Protein AF-A0AA35TSD0-F1 (afdb_monomer_lite)

Secondary structure (DSSP, 8-state):
-HHHHHHHHHHHT--S-S--TT-PPPPSSPPPTT---SPPPPP-------PPPPPP--SSPPPPTTSSTTT-SPPPP-GGG-TT-----PBPTTSSBSS-S----SSPPSS----HHHHHHHHH--TTTTTT----

Structure (mmCIF, N/CA/C/O backbone):
data_AF-A0AA35TSD0-F1
#
_entry.id   AF-A0AA35TSD0-F1
#
loop_
_atom_site.group_PDB
_atom_site.id
_atom_site.type_symbol
_atom_site.label_atom_id
_atom_site.label_alt_id
_atom_site.label_comp_id
_atom_site.label_asym_id
_atom_site.label_entity_id
_atom_site.label_seq_id
_atom_site.pdbx_PDB_ins_code
_atom_site.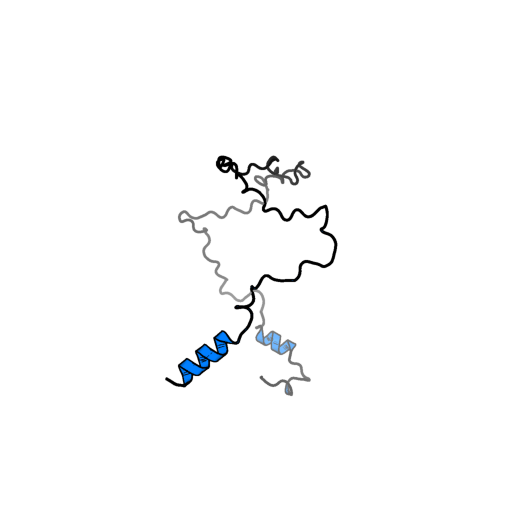Cartn_x
_atom_site.Cartn_y
_atom_site.Cartn_z
_atom_site.occupancy
_atom_site.B_iso_or_equiv
_atom_site.auth_seq_id
_atom_site.auth_comp_id
_atom_site.auth_asym_id
_atom_site.auth_atom_id
_atom_site.pdbx_PDB_model_num
ATOM 1 N N . MET A 1 1 ? -4.432 35.760 76.184 1.00 61.88 1 MET A N 1
ATOM 2 C CA . MET A 1 1 ? -4.001 34.738 77.168 1.00 61.88 1 MET A CA 1
ATOM 3 C C . MET A 1 1 ? -5.094 33.717 77.494 1.00 61.88 1 MET A C 1
ATOM 5 O O . MET A 1 1 ? -4.778 32.537 77.506 1.00 61.88 1 MET A O 1
ATOM 9 N N . LEU A 1 2 ? -6.364 34.114 77.671 1.00 69.00 2 LEU A N 1
ATOM 10 C CA . LEU A 1 2 ? -7.489 33.191 77.941 1.00 69.00 2 LEU A CA 1
ATOM 11 C C . LEU A 1 2 ? -7.653 32.064 76.902 1.00 69.00 2 LEU A C 1
ATOM 13 O O . LEU A 1 2 ? -7.688 30.895 77.265 1.00 69.00 2 LEU A O 1
ATOM 17 N N . PHE A 1 3 ? -7.626 32.404 75.611 1.00 77.19 3 PHE A N 1
ATOM 18 C CA . PHE A 1 3 ? -7.800 31.431 74.527 1.00 77.19 3 PHE A CA 1
ATOM 19 C C . PHE A 1 3 ? -6.753 30.303 74.533 1.00 77.19 3 PHE A C 1
ATOM 21 O O . PHE A 1 3 ? -7.075 29.144 74.302 1.00 77.19 3 PHE A O 1
ATOM 28 N N . GLN A 1 4 ? -5.491 30.618 74.846 1.00 78.12 4 GLN A N 1
ATOM 29 C CA . GLN A 1 4 ? -4.431 29.608 74.926 1.00 78.12 4 GLN A CA 1
ATOM 30 C C . GLN A 1 4 ? -4.649 28.665 76.116 1.00 78.12 4 GLN A C 1
ATOM 32 O O . GLN A 1 4 ? -4.504 27.453 75.964 1.00 78.12 4 GLN A O 1
ATOM 37 N N . MET A 1 5 ? -5.056 29.192 77.275 1.00 81.38 5 MET A N 1
ATOM 38 C CA . MET A 1 5 ? -5.377 28.374 78.450 1.00 81.38 5 MET A CA 1
ATOM 39 C C . MET A 1 5 ? -6.541 27.411 78.191 1.00 81.38 5 MET A C 1
ATOM 41 O O . MET A 1 5 ? -6.458 26.234 78.554 1.00 81.38 5 MET A O 1
ATOM 45 N N . GLU A 1 6 ? -7.597 27.883 77.531 1.00 79.12 6 GLU A N 1
ATOM 46 C CA . GLU A 1 6 ? -8.750 27.058 77.149 1.00 79.12 6 GLU A CA 1
ATOM 47 C C . GLU A 1 6 ? -8.349 25.951 76.168 1.00 79.12 6 GLU A C 1
ATOM 49 O O . GLU A 1 6 ? -8.727 24.790 76.326 1.00 79.12 6 GLU A O 1
ATOM 54 N N . HIS A 1 7 ? -7.492 26.271 75.199 1.00 80.56 7 HIS A N 1
ATOM 55 C CA . HIS A 1 7 ? -7.033 25.298 74.212 1.00 80.56 7 HIS A CA 1
ATOM 56 C C . HIS A 1 7 ? -6.154 24.194 74.823 1.00 80.56 7 HIS A C 1
ATOM 58 O O . HIS A 1 7 ? -6.225 23.033 74.407 1.00 80.56 7 HIS A O 1
ATOM 64 N N . HIS A 1 8 ? -5.326 24.530 75.816 1.00 78.94 8 HIS A N 1
ATOM 65 C CA . HIS A 1 8 ? -4.507 23.554 76.539 1.00 78.94 8 HIS A CA 1
ATOM 66 C C . HIS A 1 8 ? -5.342 22.669 77.472 1.00 78.94 8 HIS A C 1
ATOM 68 O O . HIS A 1 8 ? -5.121 21.458 77.524 1.00 78.94 8 HIS A O 1
ATOM 74 N N . THR A 1 9 ? -6.332 23.245 78.159 1.00 81.69 9 THR A N 1
ATOM 75 C CA . THR A 1 9 ? -7.248 22.490 79.031 1.00 81.69 9 THR A CA 1
ATOM 76 C C . THR A 1 9 ? -8.207 21.595 78.249 1.00 81.69 9 THR A C 1
ATOM 78 O O . THR A 1 9 ? -8.547 20.514 78.725 1.00 81.69 9 THR A O 1
ATOM 81 N N . ALA A 1 10 ? -8.612 21.984 77.039 1.00 76.56 10 ALA A N 1
ATOM 82 C CA . ALA A 1 10 ? -9.386 21.119 76.152 1.00 76.56 10 ALA A CA 1
ATOM 83 C C . ALA A 1 10 ? -8.564 19.906 75.681 1.00 76.56 10 ALA A C 1
ATOM 85 O O . ALA A 1 10 ? -9.049 18.777 75.738 1.00 76.56 10 ALA A O 1
ATOM 86 N N . LYS A 1 11 ? -7.299 20.114 75.288 1.00 71.88 11 LYS A N 1
ATOM 87 C CA . LYS A 1 11 ? -6.404 19.031 74.843 1.00 71.88 11 LYS A CA 1
ATOM 88 C C . LYS A 1 11 ? -6.048 18.045 75.957 1.00 71.88 11 LYS A C 1
ATOM 90 O O . LYS A 1 11 ? -5.981 16.850 75.694 1.00 71.88 11 LYS A O 1
ATOM 95 N N . SER A 1 12 ? -5.853 18.504 77.196 1.00 73.12 12 SER A N 1
ATOM 96 C CA . SER A 1 12 ? -5.535 17.604 78.320 1.00 73.12 12 SER A CA 1
ATOM 97 C C . SER A 1 12 ? -6.710 16.715 78.745 1.00 73.12 12 SER A C 1
ATOM 99 O O . SER A 1 12 ? -6.495 15.667 79.352 1.00 73.12 12 SER A O 1
ATOM 101 N N . LYS A 1 13 ? -7.946 17.104 78.404 1.00 74.69 13 LYS A N 1
ATOM 102 C CA . LYS A 1 13 ? -9.170 16.326 78.657 1.00 74.69 13 LYS A CA 1
ATOM 103 C C . LYS A 1 13 ? -9.477 15.293 77.564 1.00 74.69 13 LYS A C 1
ATOM 105 O O . LYS A 1 13 ? -10.382 14.482 77.748 1.00 74.69 13 LYS A O 1
ATOM 110 N N . GLN A 1 14 ? -8.745 15.287 76.446 1.00 70.94 14 GLN A N 1
ATOM 111 C CA . GLN A 1 14 ? -8.886 14.259 75.414 1.00 70.94 14 GLN A CA 1
ATOM 112 C C . GLN A 1 14 ? -8.134 12.995 75.848 1.00 70.94 14 GLN A C 1
ATOM 114 O O . GLN A 1 14 ? -6.912 12.992 75.989 1.00 70.94 14 GLN A O 1
ATOM 119 N N . LYS A 1 15 ? -8.872 11.910 76.101 1.00 64.62 15 LYS A N 1
ATOM 120 C CA . LYS A 1 15 ? -8.298 10.622 76.505 1.00 64.62 15 LYS A CA 1
ATOM 121 C C . LYS A 1 15 ? -8.023 9.779 75.257 1.00 64.62 15 LYS A C 1
ATOM 123 O O . LYS A 1 15 ? -8.947 9.458 74.519 1.00 64.62 15 LYS A O 1
ATOM 128 N N . GLY A 1 16 ? -6.755 9.418 75.058 1.00 66.25 16 GLY A N 1
ATOM 129 C CA . GLY A 1 16 ? -6.256 8.780 73.837 1.00 66.25 16 GLY A CA 1
ATOM 130 C C . GLY A 1 16 ? -5.636 9.821 72.905 1.00 66.25 16 GLY A C 1
ATOM 131 O O . GLY A 1 16 ? -6.281 10.802 72.554 1.00 66.25 16 GLY A O 1
ATOM 132 N N . GLY A 1 17 ? -4.356 9.643 72.562 1.00 69.50 17 GLY A N 1
ATOM 133 C CA . GLY A 1 17 ? -3.655 10.519 71.617 1.00 69.50 17 GLY A CA 1
ATOM 134 C C . GLY A 1 17 ? -4.266 10.467 70.212 1.00 69.50 17 GLY A C 1
ATOM 135 O O . GLY A 1 17 ? -5.256 9.776 69.981 1.00 69.50 17 GLY A O 1
ATOM 136 N N . ALA A 1 18 ? -3.662 11.177 69.253 1.00 70.94 18 ALA A N 1
ATOM 137 C CA . ALA A 1 18 ? -4.094 11.118 67.857 1.00 70.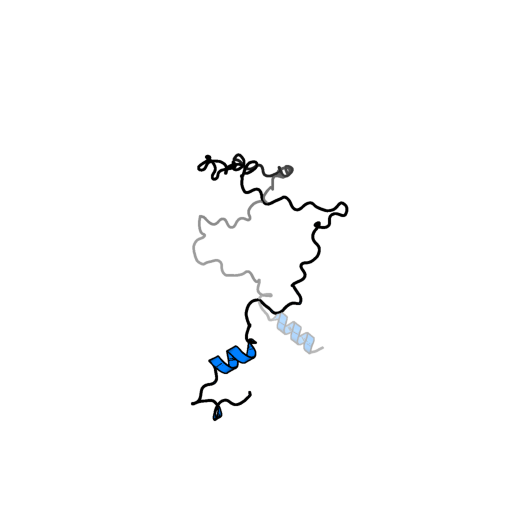94 18 ALA A CA 1
ATOM 138 C C . ALA A 1 18 ? -4.219 9.653 67.398 1.00 70.94 18 ALA A C 1
ATOM 140 O O . ALA A 1 18 ? -3.296 8.861 67.598 1.00 70.94 18 ALA A O 1
ATOM 141 N N . PHE A 1 19 ? -5.378 9.298 66.838 1.00 61.50 19 PHE A N 1
ATOM 142 C CA . PHE A 1 19 ? -5.694 7.941 66.400 1.00 61.50 19 PHE A CA 1
ATOM 143 C C . PHE A 1 19 ? -4.548 7.384 65.547 1.00 61.50 19 PHE A C 1
ATOM 145 O O . PHE A 1 19 ? -4.169 7.972 64.532 1.00 61.50 19 PHE A O 1
ATOM 152 N N . LYS A 1 20 ? -3.961 6.261 65.973 1.00 60.50 20 LYS A N 1
ATOM 153 C CA . LYS A 1 20 ? -2.906 5.593 65.212 1.00 60.50 20 LYS A CA 1
ATOM 154 C C . LYS A 1 20 ? -3.568 4.980 63.981 1.00 60.50 20 LYS A C 1
ATOM 156 O O . LYS A 1 20 ? -4.379 4.074 64.121 1.00 60.50 20 LYS A O 1
ATOM 161 N N . LEU A 1 21 ? -3.227 5.474 62.790 1.00 60.19 21 LEU A N 1
ATOM 162 C CA . LEU A 1 21 ? -3.911 5.214 61.507 1.00 60.19 21 LEU A CA 1
ATOM 163 C C . LEU A 1 21 ? -3.911 3.733 61.056 1.00 60.19 21 LEU A C 1
ATOM 165 O O . LEU A 1 21 ? -4.357 3.408 59.970 1.00 60.19 21 LEU A O 1
ATOM 169 N N . HIS A 1 22 ? -3.410 2.822 61.886 1.00 58.56 22 HIS A N 1
ATOM 170 C CA . HIS A 1 22 ? -3.251 1.397 61.609 1.00 58.56 22 HIS A CA 1
ATOM 171 C C . HIS A 1 22 ? -3.730 0.507 62.769 1.00 58.56 22 HIS A C 1
ATOM 173 O O . HIS A 1 22 ? -3.429 -0.682 62.797 1.00 58.56 22 HIS A O 1
ATOM 179 N N . SER A 1 23 ? -4.500 1.040 63.725 1.00 59.44 23 SER A N 1
ATOM 180 C CA . SER A 1 23 ? -5.217 0.220 64.711 1.00 59.44 23 SER A CA 1
ATOM 181 C C . SER A 1 23 ? -6.582 -0.224 64.175 1.00 59.44 23 SER A C 1
ATOM 183 O O . SER A 1 23 ? -7.614 0.062 64.782 1.00 59.44 23 SER A O 1
ATOM 185 N N . HIS A 1 24 ? -6.605 -0.885 63.017 1.00 58.50 24 HIS A N 1
ATOM 186 C CA . HIS A 1 24 ? -7.771 -1.695 62.675 1.00 58.50 24 HIS A CA 1
ATOM 187 C C . HIS A 1 24 ? -7.818 -2.870 63.662 1.00 58.50 24 HIS A C 1
ATOM 189 O O . HIS A 1 24 ? -6.758 -3.429 63.963 1.00 58.50 24 HIS A O 1
ATOM 195 N N . PRO A 1 25 ? -8.990 -3.218 64.223 1.00 67.31 25 PRO A N 1
ATOM 196 C CA . PRO A 1 25 ? -9.102 -4.431 65.016 1.00 67.31 25 PRO A CA 1
ATOM 197 C C . PRO A 1 25 ? -8.637 -5.598 64.143 1.00 67.31 25 PRO A C 1
ATOM 199 O O . PRO A 1 25 ? -9.073 -5.724 63.001 1.00 67.31 25 PRO A O 1
ATOM 202 N N . THR A 1 26 ? -7.693 -6.387 64.653 1.00 65.69 26 THR A N 1
ATOM 203 C CA . THR A 1 26 ? -7.280 -7.640 64.017 1.00 65.69 26 THR A CA 1
ATOM 204 C C . THR A 1 26 ? -8.522 -8.467 63.723 1.00 65.69 26 THR A C 1
ATOM 206 O O . THR A 1 26 ? -9.407 -8.532 64.580 1.00 65.69 26 THR A O 1
ATOM 209 N N . ASP A 1 27 ? -8.594 -9.045 62.521 1.00 63.62 27 ASP A N 1
ATOM 210 C CA . ASP A 1 27 ? -9.733 -9.855 62.097 1.00 63.62 27 ASP A CA 1
ATOM 211 C C . ASP A 1 27 ? -10.110 -10.846 63.204 1.00 63.62 27 ASP A C 1
ATOM 213 O O . ASP A 1 27 ? -9.251 -11.485 63.804 1.00 63.62 27 ASP A O 1
ATOM 217 N N . PHE A 1 28 ? -11.404 -10.940 63.505 1.00 63.66 28 PHE A N 1
ATOM 218 C CA . PHE A 1 28 ? -11.935 -11.773 64.591 1.00 63.66 28 PHE A CA 1
ATOM 219 C C . PHE A 1 28 ? -11.811 -13.285 64.305 1.00 63.66 28 PHE A C 1
ATOM 221 O O . PHE A 1 28 ? -12.223 -14.111 65.113 1.00 63.66 28 PHE A O 1
ATOM 228 N N . PHE A 1 29 ? -11.290 -13.648 63.134 1.00 71.00 29 PHE A N 1
ATOM 229 C CA . PHE A 1 29 ? -11.136 -15.020 62.669 1.00 71.00 29 PHE A CA 1
ATOM 230 C C . PHE A 1 29 ? -9.735 -15.554 62.980 1.00 71.00 29 PHE A C 1
ATOM 232 O O . PHE A 1 29 ? -8.783 -14.784 63.098 1.00 71.00 29 PHE A O 1
ATOM 239 N N . ASP A 1 30 ? -9.621 -16.880 63.079 1.00 65.62 30 ASP A N 1
ATOM 240 C CA . ASP A 1 30 ? -8.349 -17.564 63.311 1.00 65.62 30 ASP A CA 1
ATOM 241 C C . ASP A 1 30 ? -7.293 -17.160 62.270 1.00 65.62 30 ASP A C 1
ATOM 243 O O . ASP A 1 30 ? -7.587 -16.987 61.082 1.00 65.62 30 ASP A O 1
ATOM 247 N N . ASP A 1 31 ? -6.043 -17.019 62.722 1.00 72.88 31 ASP A N 1
ATOM 248 C CA . ASP A 1 31 ? -4.921 -16.693 61.847 1.00 72.88 31 ASP A CA 1
ATOM 249 C C . ASP A 1 31 ? -4.801 -17.747 60.735 1.00 72.88 31 ASP A C 1
ATOM 251 O O . ASP A 1 31 ? -4.683 -18.948 60.983 1.00 72.88 31 ASP A O 1
ATOM 255 N N . ASN A 1 32 ? -4.817 -17.285 59.483 1.00 75.88 32 ASN A N 1
ATOM 256 C CA . ASN A 1 32 ? -4.683 -18.154 58.322 1.00 75.88 32 ASN A CA 1
ATOM 257 C C . ASN A 1 32 ? -3.342 -18.922 58.388 1.00 75.88 32 ASN A C 1
ATOM 259 O O . ASN A 1 32 ? -2.288 -18.282 58.325 1.00 75.88 32 ASN A O 1
ATOM 263 N N . PRO A 1 33 ? -3.344 -20.272 58.424 1.00 79.81 33 PRO A N 1
ATOM 264 C CA . PRO A 1 33 ? -2.125 -21.076 58.558 1.00 79.81 33 PRO A CA 1
ATOM 265 C C . PRO A 1 33 ? -1.175 -20.971 57.355 1.00 79.81 33 PRO A C 1
ATOM 267 O O . PRO A 1 33 ? -0.026 -21.402 57.437 1.00 79.81 33 PRO A O 1
ATOM 270 N N . TYR A 1 34 ? -1.630 -20.390 56.243 1.00 77.50 34 TYR A N 1
ATOM 271 C CA . TYR A 1 34 ? -0.827 -20.138 55.046 1.00 77.50 34 TYR A CA 1
ATOM 272 C C . TYR A 1 34 ? -0.345 -18.686 54.929 1.00 77.50 34 TYR A C 1
ATOM 274 O O . TYR A 1 34 ? 0.353 -18.350 53.971 1.00 77.50 34 TYR A O 1
ATOM 282 N N . TYR A 1 35 ? -0.711 -17.809 55.868 1.00 74.25 35 TYR A N 1
ATOM 283 C CA . TYR A 1 35 ? -0.329 -16.401 55.841 1.00 74.25 35 TYR A CA 1
ATOM 284 C C . TYR A 1 35 ? 0.763 -16.106 56.871 1.00 74.25 35 TYR A C 1
ATOM 286 O O . TYR A 1 35 ? 0.515 -15.971 58.067 1.00 74.25 35 TYR A O 1
ATOM 294 N N . PHE A 1 36 ? 1.998 -15.961 56.396 1.00 73.94 36 PHE A N 1
ATOM 295 C CA . PHE A 1 36 ? 3.124 -15.571 57.236 1.00 73.94 36 PHE A CA 1
ATOM 296 C C . PHE A 1 36 ? 3.208 -14.041 57.319 1.00 73.94 36 PHE A C 1
ATOM 298 O O . PHE A 1 36 ? 3.582 -13.376 56.358 1.00 73.94 36 PHE A O 1
ATOM 305 N N . LYS A 1 37 ? 2.880 -13.479 58.491 1.00 71.62 37 LYS A N 1
ATOM 306 C CA . LYS A 1 37 ? 2.989 -12.036 58.805 1.00 71.62 37 LYS A CA 1
ATOM 307 C C . LYS A 1 37 ? 4.438 -11.544 58.970 1.00 71.62 37 LYS A C 1
ATOM 309 O O . LYS A 1 37 ? 4.656 -10.376 59.290 1.00 71.62 37 LYS A O 1
ATOM 314 N N . SER A 1 38 ? 5.435 -12.415 58.814 1.00 78.19 38 SER A N 1
ATOM 315 C CA . SER A 1 38 ? 6.841 -12.035 58.926 1.00 78.19 38 SER A CA 1
ATOM 316 C C . SER A 1 38 ? 7.292 -11.256 57.691 1.00 78.19 38 SER A C 1
ATOM 318 O O . SER A 1 38 ? 6.977 -11.597 56.553 1.00 78.19 38 SER A O 1
ATOM 320 N N . VAL A 1 39 ? 8.054 -10.187 57.918 1.00 75.06 39 VAL A N 1
ATOM 321 C CA . VAL A 1 39 ? 8.680 -9.429 56.832 1.00 75.06 39 VAL A CA 1
ATOM 322 C C . VAL A 1 39 ? 9.705 -10.336 56.152 1.00 75.06 39 VAL A C 1
ATOM 324 O O . VAL A 1 39 ? 10.561 -10.915 56.824 1.00 75.06 39 VAL A O 1
ATOM 327 N N . LEU A 1 40 ? 9.602 -10.484 54.830 1.00 77.12 40 LEU A N 1
ATOM 328 C CA . LEU A 1 40 ? 10.552 -11.280 54.056 1.00 77.12 40 LEU A CA 1
ATOM 329 C C . LEU A 1 40 ? 11.973 -10.710 54.212 1.00 77.12 40 LEU A C 1
ATOM 331 O O . LEU A 1 40 ? 12.135 -9.486 54.274 1.00 77.12 40 LEU A O 1
ATOM 335 N N . PRO A 1 41 ? 13.010 -11.565 54.259 1.00 80.81 41 PRO A N 1
ATOM 336 C CA . PRO A 1 41 ? 14.383 -11.086 54.248 1.00 80.81 41 PRO A CA 1
ATOM 337 C C . PRO A 1 41 ? 14.646 -10.283 52.961 1.00 80.81 41 PRO A C 1
ATOM 339 O O . PRO A 1 41 ? 14.075 -10.596 51.912 1.00 80.81 41 PRO A O 1
ATOM 342 N N . PRO A 1 42 ? 15.504 -9.249 53.015 1.00 78.62 42 PRO A N 1
ATOM 343 C CA . PRO A 1 42 ? 15.820 -8.441 51.844 1.00 78.62 42 PRO A CA 1
ATOM 344 C C . PRO A 1 42 ? 16.400 -9.321 50.727 1.00 78.62 42 PRO A C 1
ATOM 346 O O . PRO A 1 42 ? 17.352 -10.072 50.945 1.00 78.62 42 PRO A O 1
ATOM 349 N N . SER A 1 43 ? 15.805 -9.227 49.534 1.00 74.94 43 SER A N 1
ATOM 350 C CA . SER A 1 43 ? 16.214 -9.990 48.351 1.00 74.94 43 SER A CA 1
ATOM 351 C C . SER A 1 43 ? 17.666 -9.675 47.991 1.00 74.94 43 SER A C 1
ATOM 353 O O . SER A 1 43 ? 18.011 -8.523 47.723 1.00 74.94 43 SER A O 1
ATOM 355 N N . GLN A 1 44 ? 18.526 -10.694 47.975 1.00 75.81 44 GLN A N 1
ATOM 356 C CA . GLN A 1 44 ? 19.878 -10.558 47.446 1.00 75.81 44 GLN A CA 1
ATOM 357 C C . GLN A 1 44 ? 19.805 -10.590 45.919 1.00 75.81 44 GLN A C 1
ATOM 359 O O . GLN A 1 44 ? 19.797 -11.657 45.306 1.00 75.81 44 GLN A O 1
ATOM 364 N N . GLU A 1 45 ? 19.735 -9.417 45.294 1.00 74.06 45 GLU A N 1
ATOM 365 C CA . GLU A 1 45 ? 19.861 -9.307 43.844 1.00 74.06 45 GLU A CA 1
ATOM 366 C C . GLU A 1 45 ? 21.261 -9.771 43.423 1.00 74.06 45 GLU A C 1
ATOM 368 O O . GLU A 1 45 ? 22.274 -9.104 43.658 1.00 74.06 45 GLU A O 1
ATOM 373 N N . THR A 1 46 ? 21.334 -10.945 42.799 1.00 69.50 46 THR A N 1
ATOM 374 C CA . THR A 1 46 ? 22.558 -11.398 42.150 1.00 69.50 46 THR A CA 1
ATOM 375 C C . THR A 1 46 ? 22.826 -10.482 40.961 1.00 69.50 46 THR A C 1
ATOM 377 O O . THR A 1 46 ? 22.041 -10.390 40.018 1.00 69.50 46 THR A O 1
ATOM 380 N N . LYS A 1 47 ? 23.950 -9.760 41.009 1.00 67.81 47 LYS A N 1
ATOM 381 C CA . LYS A 1 47 ? 24.418 -8.914 39.906 1.00 67.81 47 LYS A CA 1
ATOM 382 C C . LYS A 1 47 ? 24.826 -9.809 38.738 1.00 67.81 47 LYS A C 1
ATOM 384 O O . LYS A 1 47 ? 25.992 -10.175 38.609 1.00 67.81 47 LYS A O 1
ATOM 389 N N . VAL A 1 48 ? 23.868 -10.186 37.897 1.00 73.00 48 VAL A N 1
ATOM 390 C CA . VAL A 1 48 ? 24.167 -10.855 36.632 1.00 73.00 48 VAL A CA 1
ATOM 391 C C . VAL A 1 48 ? 24.934 -9.850 35.762 1.00 73.00 48 VAL A C 1
ATOM 393 O O . VAL A 1 48 ? 24.431 -8.748 35.528 1.00 73.00 48 VAL A O 1
ATOM 396 N N . PRO A 1 49 ? 26.160 -10.166 35.306 1.00 74.94 49 PRO A N 1
ATOM 397 C CA . PRO A 1 49 ? 26.916 -9.257 34.459 1.00 74.94 49 PRO A CA 1
ATOM 398 C C . PRO A 1 49 ? 26.140 -9.007 33.164 1.00 74.94 49 PRO A C 1
ATOM 400 O O . PRO A 1 49 ? 25.748 -9.943 32.466 1.00 74.94 49 PRO A O 1
ATOM 403 N N . GLN A 1 50 ? 25.910 -7.731 32.846 1.00 71.12 50 GLN A N 1
ATOM 404 C CA . GLN A 1 50 ? 25.204 -7.333 31.633 1.00 71.12 50 GLN A CA 1
ATOM 405 C C . GLN A 1 50 ? 26.008 -7.777 30.405 1.00 71.12 50 GLN A C 1
ATOM 407 O O . GLN A 1 50 ? 27.048 -7.206 30.072 1.00 71.12 50 GLN A O 1
ATOM 412 N N . SER A 1 51 ? 25.538 -8.823 29.723 1.00 76.38 51 SER A N 1
ATOM 413 C CA . SER A 1 51 ? 26.113 -9.232 28.446 1.00 76.38 51 SER A CA 1
ATOM 414 C C . SER A 1 51 ? 25.791 -8.178 27.389 1.00 76.38 51 SER A C 1
ATOM 416 O O . SER A 1 51 ? 24.641 -7.752 27.279 1.00 76.38 51 SER A O 1
ATOM 418 N N . LYS A 1 52 ? 26.784 -7.789 26.582 1.00 81.94 52 LYS A N 1
ATOM 419 C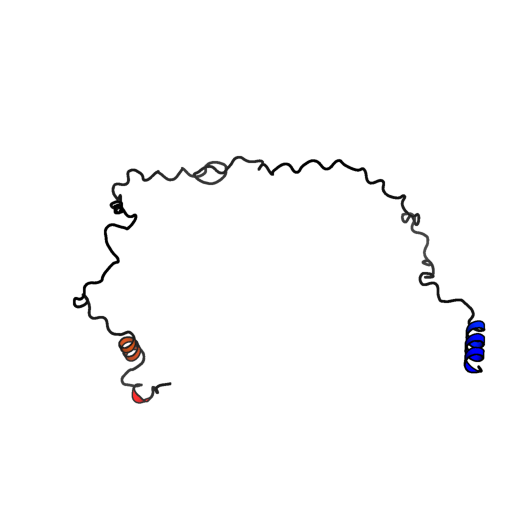 CA . LYS A 1 52 ? 26.587 -6.869 25.451 1.00 81.94 52 LYS A CA 1
ATOM 420 C C . LYS A 1 52 ? 25.434 -7.367 24.559 1.00 81.94 52 LYS A C 1
ATOM 422 O O . LYS A 1 52 ? 25.388 -8.570 24.281 1.00 81.94 52 LYS A O 1
ATOM 427 N N . PRO A 1 53 ? 24.531 -6.485 24.089 1.00 80.25 53 PRO A N 1
ATOM 428 C CA . PRO A 1 53 ? 23.419 -6.898 23.244 1.00 80.25 53 PRO A CA 1
ATOM 429 C C . PRO A 1 53 ? 23.965 -7.491 21.943 1.00 80.25 53 PRO A C 1
ATOM 431 O O . PRO A 1 53 ? 24.656 -6.820 21.175 1.00 80.25 53 PRO A O 1
ATOM 434 N N . LYS A 1 54 ? 23.688 -8.775 21.706 1.00 83.50 54 LYS A N 1
ATOM 435 C CA . LYS A 1 54 ? 23.993 -9.419 20.426 1.00 83.50 54 LYS A CA 1
ATOM 436 C C . LYS A 1 54 ? 22.965 -8.945 19.394 1.00 83.50 54 LYS A C 1
ATOM 438 O O . LYS A 1 54 ? 21.774 -8.956 19.708 1.00 83.50 54 LYS A O 1
ATOM 443 N N . PRO A 1 55 ? 23.384 -8.557 18.178 1.00 88.50 55 PRO A N 1
ATOM 444 C CA . PRO A 1 55 ? 22.451 -8.241 17.106 1.00 88.50 55 PRO A CA 1
ATOM 445 C C . PRO A 1 55 ? 21.491 -9.405 16.862 1.00 88.50 55 PRO A C 1
ATOM 447 O O . PRO A 1 55 ? 21.892 -10.572 16.901 1.00 88.50 55 PRO A O 1
ATOM 450 N N . PHE A 1 56 ? 20.228 -9.087 16.591 1.00 84.81 56 PHE A N 1
ATOM 451 C CA . PHE A 1 56 ? 19.241 -10.094 16.230 1.00 84.81 56 PHE A CA 1
ATOM 452 C C . PHE A 1 56 ? 19.653 -10.773 14.917 1.00 84.81 56 PHE A C 1
ATOM 454 O O . PHE A 1 56 ? 19.749 -10.125 13.875 1.00 84.81 56 PHE A O 1
ATOM 461 N N . LYS A 1 57 ? 19.889 -12.087 14.968 1.00 85.25 57 LYS A N 1
ATOM 462 C CA . LYS A 1 57 ? 20.090 -12.932 13.788 1.00 85.25 57 LYS A CA 1
ATOM 463 C C . LYS A 1 57 ? 18.821 -13.766 13.595 1.00 85.25 57 LYS A C 1
ATOM 465 O O . LYS A 1 57 ? 18.516 -14.567 14.480 1.00 85.25 57 LYS A O 1
ATOM 470 N N . PRO A 1 58 ? 18.073 -13.601 12.488 1.00 84.88 58 PRO A N 1
ATOM 471 C CA . PRO A 1 58 ? 16.895 -14.423 12.246 1.00 84.88 58 PRO A CA 1
ATOM 472 C C . PRO A 1 58 ? 17.301 -15.899 12.171 1.00 84.88 58 PRO A C 1
ATOM 474 O O . PRO A 1 58 ? 18.342 -16.243 11.613 1.00 84.88 58 PRO A O 1
ATOM 477 N N . SER A 1 59 ? 16.473 -16.776 12.738 1.00 81.25 59 SER A N 1
ATOM 478 C CA . SER A 1 59 ? 16.727 -18.222 12.777 1.00 81.25 59 SER A CA 1
ATOM 479 C C . SER A 1 59 ? 16.616 -18.898 11.408 1.00 81.25 59 SER A C 1
ATOM 481 O O . SER A 1 59 ? 17.124 -20.001 11.231 1.00 81.25 59 SER A O 1
ATOM 483 N N . SER A 1 60 ? 15.961 -18.251 10.438 1.00 78.56 60 SER A N 1
ATOM 484 C CA . SER A 1 60 ? 15.727 -18.800 9.103 1.00 78.56 60 SER A CA 1
ATOM 485 C C . SER A 1 60 ? 16.511 -18.068 8.012 1.00 78.56 60 SER A C 1
ATOM 487 O O . SER A 1 60 ? 16.677 -16.849 8.117 1.00 78.56 60 SER A O 1
ATOM 489 N N . PRO A 1 61 ? 16.911 -18.773 6.934 1.00 79.44 61 PRO A N 1
ATOM 490 C CA . PRO A 1 61 ? 17.508 -18.147 5.758 1.00 79.44 61 PRO A CA 1
ATOM 491 C C . PRO A 1 61 ? 16.573 -17.098 5.143 1.00 79.44 61 PRO A C 1
ATOM 493 O O . PRO A 1 61 ? 15.354 -17.114 5.354 1.00 79.44 61 PRO A O 1
ATOM 496 N N . ALA A 1 62 ? 17.164 -16.170 4.389 1.00 76.19 62 ALA A N 1
ATOM 497 C CA . ALA A 1 62 ? 16.423 -15.145 3.668 1.00 76.19 62 ALA A CA 1
ATOM 498 C C . ALA A 1 62 ? 15.449 -15.771 2.653 1.00 76.19 62 ALA A C 1
ATOM 500 O O . ALA A 1 62 ? 15.652 -16.882 2.164 1.00 76.19 62 ALA A O 1
ATOM 501 N N . LYS A 1 63 ? 14.375 -15.043 2.339 1.00 77.81 63 LYS A N 1
ATOM 502 C CA . LYS A 1 63 ? 13.383 -15.456 1.342 1.00 77.81 63 LYS A CA 1
ATOM 503 C C . LYS A 1 63 ? 14.041 -15.528 -0.042 1.00 77.81 63 LYS A C 1
ATOM 505 O O . LYS A 1 63 ? 14.677 -14.563 -0.456 1.00 77.81 63 LYS A O 1
ATOM 510 N N . LEU A 1 64 ? 13.874 -16.649 -0.745 1.00 74.88 64 LEU A N 1
ATOM 511 C CA . LEU A 1 64 ? 14.343 -16.799 -2.124 1.00 74.88 64 LEU A CA 1
ATOM 512 C C . LEU A 1 64 ? 13.477 -15.968 -3.086 1.00 74.88 64 LEU A C 1
ATOM 514 O O . LEU A 1 64 ? 12.298 -15.707 -2.826 1.00 74.88 64 LEU A O 1
ATOM 518 N N . ALA A 1 65 ? 14.064 -15.553 -4.210 1.00 68.31 65 ALA A N 1
ATOM 519 C CA . ALA A 1 65 ? 13.287 -15.046 -5.337 1.00 68.31 65 ALA A CA 1
ATOM 520 C C . ALA A 1 65 ? 12.357 -16.174 -5.833 1.00 68.31 65 ALA A C 1
ATOM 522 O O . ALA A 1 65 ? 12.796 -17.316 -5.907 1.00 68.31 65 ALA A O 1
ATOM 523 N N . GLY A 1 66 ? 11.080 -15.881 -6.115 1.00 67.06 66 GLY A N 1
ATOM 524 C CA . GLY A 1 66 ? 10.086 -16.914 -6.475 1.00 67.06 66 GLY A CA 1
ATOM 525 C C . GLY A 1 66 ? 9.112 -17.326 -5.354 1.00 67.06 66 GLY A C 1
ATOM 526 O O . GLY A 1 66 ? 8.361 -18.283 -5.475 1.00 67.06 66 GLY A O 1
ATOM 527 N N . GLY A 1 67 ? 9.041 -16.601 -4.235 1.00 68.69 67 GLY A N 1
ATOM 528 C CA . GLY A 1 67 ? 7.941 -16.773 -3.270 1.00 68.69 67 GLY A CA 1
ATOM 529 C C . GLY A 1 67 ? 8.339 -17.397 -1.933 1.00 68.69 67 GLY A C 1
ATOM 530 O O . GLY A 1 67 ? 9.426 -17.138 -1.427 1.00 68.69 67 GLY A O 1
ATOM 531 N N . SER A 1 68 ? 7.383 -18.050 -1.256 1.00 65.12 68 SER A N 1
ATOM 532 C CA . SER A 1 68 ? 7.501 -18.442 0.164 1.00 65.12 68 SER A CA 1
ATOM 533 C C . SER A 1 68 ? 8.654 -19.427 0.426 1.00 65.12 68 SER A C 1
ATOM 535 O O . SER A 1 68 ? 9.207 -19.976 -0.5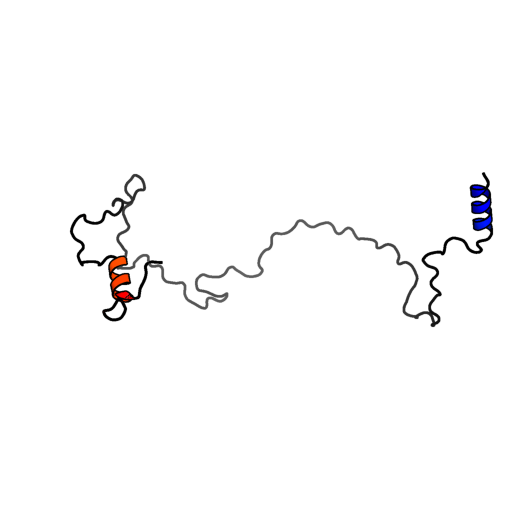18 1.00 65.12 68 SER A O 1
ATOM 537 N N . LYS A 1 69 ? 9.022 -19.622 1.707 1.00 63.03 69 LYS A N 1
ATOM 538 C CA . LYS A 1 69 ? 10.239 -20.282 2.252 1.00 63.03 69 LYS A CA 1
ATOM 539 C C . LYS A 1 69 ? 10.711 -21.613 1.614 1.00 63.03 69 LYS A C 1
ATOM 541 O O . LYS A 1 69 ? 11.789 -22.065 1.977 1.00 63.03 69 LYS A O 1
ATOM 546 N N . ALA A 1 70 ? 9.962 -22.213 0.691 1.00 60.81 70 ALA A N 1
ATOM 547 C CA . ALA A 1 70 ? 10.306 -23.437 -0.033 1.00 60.81 70 ALA A CA 1
ATOM 548 C C . ALA A 1 70 ? 10.298 -23.299 -1.576 1.00 60.81 70 ALA A C 1
ATOM 550 O O . ALA A 1 70 ? 10.278 -24.315 -2.256 1.00 60.81 70 ALA A O 1
ATOM 551 N N . GLY A 1 71 ? 10.299 -22.083 -2.141 1.00 61.88 71 GLY A N 1
ATOM 552 C CA . GLY A 1 71 ? 10.379 -21.894 -3.600 1.00 61.88 71 GLY A CA 1
ATOM 553 C C . GLY A 1 71 ? 9.116 -22.353 -4.334 1.00 61.88 71 GLY A C 1
ATOM 554 O O . GLY A 1 71 ? 9.181 -23.148 -5.258 1.00 61.88 71 GLY A O 1
ATOM 555 N N . THR A 1 72 ? 7.948 -21.890 -3.882 1.00 61.97 72 THR A N 1
ATOM 556 C CA . THR A 1 72 ? 6.647 -22.333 -4.418 1.00 61.97 72 THR A CA 1
ATOM 557 C C . THR A 1 72 ? 6.370 -21.853 -5.846 1.00 61.97 72 THR A C 1
ATOM 559 O O . THR A 1 72 ? 5.502 -22.413 -6.506 1.00 61.97 72 THR A O 1
ATOM 562 N N . PHE A 1 73 ? 7.074 -20.820 -6.313 1.00 69.06 73 PHE A N 1
ATOM 563 C CA . PHE A 1 73 ? 6.985 -20.319 -7.679 1.00 69.06 73 PHE A CA 1
ATOM 564 C C . PHE A 1 73 ? 8.385 -20.161 -8.270 1.00 69.06 73 PHE A C 1
ATOM 566 O O . PHE A 1 73 ? 9.354 -19.881 -7.559 1.00 69.06 73 PHE A O 1
ATOM 573 N N . ASP A 1 74 ? 8.476 -20.301 -9.587 1.00 70.31 74 ASP A N 1
ATOM 574 C CA . ASP A 1 74 ? 9.708 -20.017 -10.305 1.00 70.31 74 ASP A CA 1
ATOM 575 C C . ASP A 1 74 ? 10.032 -18.519 -10.256 1.00 70.31 74 ASP A C 1
ATOM 577 O O . ASP A 1 74 ? 9.157 -17.651 -10.138 1.00 70.31 74 ASP A O 1
ATOM 581 N N . VAL A 1 75 ? 11.325 -18.204 -10.338 1.00 78.75 75 VAL A N 1
ATOM 582 C CA . VAL A 1 75 ? 11.778 -16.821 -10.484 1.00 78.75 75 VAL A CA 1
ATOM 583 C C . VAL A 1 75 ? 11.231 -16.283 -11.801 1.00 78.75 75 VAL A C 1
ATOM 585 O O . VAL A 1 75 ? 11.396 -16.895 -12.853 1.00 78.75 75 VAL A O 1
ATOM 588 N N . TYR A 1 76 ? 10.587 -15.120 -11.734 1.00 74.88 76 TYR A N 1
ATOM 589 C CA . TYR A 1 76 ? 10.056 -14.453 -12.912 1.00 74.88 76 TYR A CA 1
ATOM 590 C C . TYR A 1 76 ? 11.161 -14.255 -13.977 1.00 74.88 76 TYR A C 1
ATOM 592 O O . TYR A 1 76 ? 12.255 -13.807 -13.614 1.00 74.88 76 TYR A O 1
ATOM 600 N N . PRO A 1 77 ? 10.918 -14.581 -15.263 1.00 78.62 77 PRO A N 1
ATOM 601 C CA . PRO A 1 77 ? 11.947 -14.541 -16.300 1.00 78.62 77 PRO A CA 1
ATOM 602 C C . PRO A 1 77 ? 12.596 -13.160 -16.445 1.00 78.62 77 PRO A C 1
ATOM 604 O O . PRO A 1 77 ? 11.929 -12.128 -16.376 1.00 78.62 77 PRO A O 1
ATOM 607 N N . HIS A 1 78 ? 13.906 -13.130 -16.700 1.00 73.81 78 HIS A N 1
ATOM 608 C CA . HIS A 1 78 ? 14.626 -11.882 -16.944 1.00 73.81 78 HIS A CA 1
ATOM 609 C C . HIS A 1 78 ? 14.341 -11.375 -18.369 1.00 73.81 78 HIS A C 1
ATOM 611 O O . HIS A 1 78 ? 14.774 -11.973 -19.349 1.00 73.81 78 HIS A O 1
ATOM 617 N N . HIS A 1 79 ? 13.623 -10.258 -18.504 1.00 71.12 79 HIS A N 1
ATOM 618 C CA . HIS A 1 79 ? 13.216 -9.680 -19.797 1.00 71.12 79 HIS A CA 1
ATOM 619 C C . HIS A 1 79 ? 14.324 -8.910 -20.536 1.00 71.12 79 HIS A C 1
ATOM 621 O O . HIS A 1 79 ? 14.064 -7.882 -21.159 1.00 71.12 79 HIS A O 1
ATOM 627 N N . SER A 1 80 ? 15.578 -9.359 -20.476 1.00 67.75 80 SER A N 1
ATOM 628 C CA . SER A 1 80 ? 16.668 -8.685 -21.203 1.00 67.75 80 SER A CA 1
ATOM 629 C C . SER A 1 80 ? 16.547 -8.796 -22.726 1.00 67.75 80 SER A C 1
ATOM 631 O O . SER A 1 80 ? 17.131 -7.978 -23.432 1.00 67.75 80 SER A O 1
ATOM 633 N N . GLU A 1 81 ? 15.783 -9.767 -23.226 1.00 63.72 81 GLU A N 1
ATOM 634 C CA . GLU A 1 81 ? 15.669 -10.102 -24.653 1.00 63.72 81 GLU A CA 1
ATOM 635 C C . GLU A 1 81 ? 14.226 -9.999 -25.176 1.00 63.72 81 GLU A C 1
ATOM 637 O O . GLU A 1 81 ? 13.859 -10.671 -26.135 1.00 63.72 81 GLU A O 1
ATOM 642 N N . ASP A 1 82 ? 13.381 -9.166 -24.558 1.00 72.50 82 ASP A N 1
ATOM 643 C CA . ASP A 1 82 ? 12.019 -8.963 -25.062 1.00 72.50 82 ASP A CA 1
ATOM 644 C C . ASP A 1 82 ? 12.054 -8.266 -26.446 1.00 72.50 82 ASP A C 1
ATOM 646 O O . ASP A 1 82 ? 12.633 -7.177 -26.574 1.00 72.50 82 ASP A O 1
ATOM 650 N N . PRO A 1 83 ? 11.448 -8.842 -27.505 1.00 70.88 83 PRO A N 1
ATOM 651 C CA . PRO A 1 83 ? 11.355 -8.198 -28.817 1.00 70.88 83 PRO A CA 1
ATOM 652 C C . PRO A 1 83 ? 10.624 -6.844 -28.781 1.00 70.88 83 PRO A C 1
ATOM 654 O O . PRO A 1 83 ? 10.811 -6.032 -29.689 1.00 70.88 83 PRO A O 1
ATOM 657 N N . TYR A 1 84 ? 9.853 -6.554 -27.727 1.00 64.56 84 TYR A N 1
ATOM 658 C CA . TYR A 1 84 ? 9.197 -5.264 -27.491 1.00 64.56 84 TYR A CA 1
ATOM 659 C C . TYR A 1 84 ? 10.001 -4.324 -26.588 1.00 64.56 84 TYR A C 1
ATOM 661 O O . TYR A 1 84 ? 9.438 -3.532 -25.828 1.00 64.56 84 TYR A O 1
ATOM 669 N N . ASN A 1 85 ? 11.329 -4.352 -26.690 1.00 62.75 85 ASN A N 1
ATOM 670 C CA . ASN A 1 85 ? 12.169 -3.321 -26.098 1.00 62.75 85 ASN A CA 1
ATOM 671 C C . ASN A 1 85 ? 11.759 -1.939 -26.637 1.00 62.75 85 ASN A C 1
ATOM 673 O O . ASN A 1 85 ? 12.143 -1.543 -27.740 1.00 62.75 85 ASN A O 1
ATOM 677 N N . SER A 1 86 ? 10.987 -1.178 -25.850 1.00 62.31 86 SER A N 1
ATOM 678 C CA . SER A 1 86 ? 10.715 0.227 -26.153 1.00 62.31 86 SER A CA 1
ATOM 679 C C . SER A 1 86 ? 12.064 0.920 -26.374 1.00 62.31 86 SER A C 1
ATOM 681 O O . SER A 1 86 ? 12.956 0.723 -25.538 1.00 62.31 86 SER A O 1
ATOM 683 N N . PRO A 1 87 ? 12.252 1.692 -27.462 1.00 65.56 87 PRO A N 1
ATOM 684 C CA . PRO A 1 87 ? 13.535 2.309 -27.749 1.00 65.56 87 PRO A CA 1
ATOM 685 C C . PRO A 1 87 ? 14.002 3.058 -26.505 1.00 65.56 87 PRO A C 1
ATOM 687 O O . PRO A 1 87 ? 13.311 3.964 -26.030 1.00 65.56 87 PRO A O 1
ATOM 690 N N . LYS A 1 88 ? 15.146 2.649 -25.941 1.00 63.56 88 LYS A N 1
ATOM 691 C CA . LYS A 1 88 ? 15.723 3.318 -24.773 1.00 63.56 88 LYS A CA 1
ATOM 692 C C . LYS A 1 88 ? 15.849 4.792 -25.140 1.00 63.56 88 LYS A C 1
ATOM 694 O O . LYS A 1 88 ? 16.567 5.135 -26.079 1.00 63.56 88 LYS A O 1
ATOM 699 N N . MET A 1 89 ? 15.100 5.654 -24.447 1.00 57.69 89 MET A N 1
ATOM 700 C CA . MET A 1 89 ? 15.163 7.094 -24.672 1.00 57.69 89 MET A CA 1
ATOM 701 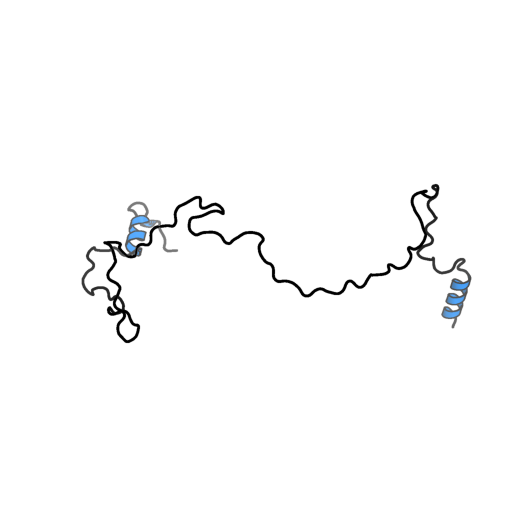C C . MET A 1 89 ? 16.618 7.518 -24.499 1.00 57.69 89 MET A C 1
ATOM 703 O O . MET A 1 89 ? 17.149 7.463 -23.391 1.00 57.69 89 MET A O 1
ATOM 707 N N . GLN A 1 90 ? 17.271 7.913 -25.591 1.00 63.12 90 GLN A N 1
ATOM 708 C CA . GLN A 1 90 ? 18.646 8.382 -25.520 1.00 63.12 90 GLN A CA 1
ATOM 709 C C . GLN A 1 90 ? 18.665 9.641 -24.649 1.00 63.12 90 GLN A C 1
ATOM 711 O O . GLN A 1 90 ? 18.014 10.648 -24.953 1.00 63.12 90 GLN A O 1
ATOM 716 N N . LEU A 1 91 ? 19.371 9.562 -23.526 1.00 57.41 91 LEU A N 1
ATOM 717 C CA . LEU A 1 91 ? 19.676 10.720 -22.705 1.00 57.41 91 LEU A CA 1
ATOM 718 C C . LEU A 1 91 ? 20.682 11.561 -23.500 1.00 57.41 91 LEU A C 1
ATOM 720 O O . LEU A 1 91 ? 21.724 11.058 -23.914 1.00 57.41 91 LEU A O 1
ATOM 724 N N . GLY A 1 92 ? 20.354 12.822 -23.780 1.00 60.47 92 GLY A N 1
ATOM 725 C CA . GLY A 1 92 ? 21.337 13.746 -24.341 1.00 60.47 92 GLY A CA 1
ATOM 726 C C . GLY A 1 92 ? 22.478 13.954 -23.343 1.00 60.47 92 GLY A C 1
ATOM 727 O O . GLY A 1 92 ? 22.271 13.788 -22.142 1.00 60.47 92 GLY A O 1
ATOM 728 N N . GLY A 1 93 ? 23.660 14.359 -23.821 1.00 59.22 93 GLY A N 1
ATOM 729 C CA . GLY A 1 93 ? 24.891 14.484 -23.017 1.00 59.22 93 GLY A CA 1
ATOM 730 C C . GLY A 1 93 ? 24.799 15.345 -21.745 1.00 59.22 93 GLY A C 1
ATOM 731 O O . GLY A 1 93 ? 25.674 15.268 -20.898 1.00 59.22 93 GLY A O 1
ATOM 732 N N . ASN A 1 94 ? 23.708 16.094 -21.560 1.00 62.00 94 ASN A N 1
ATOM 733 C CA . ASN A 1 94 ? 23.432 16.916 -20.378 1.00 62.00 94 ASN A CA 1
ATOM 734 C C . ASN A 1 94 ? 22.429 16.266 -19.398 1.00 62.00 94 ASN A C 1
ATOM 736 O O . ASN A 1 94 ? 21.777 16.972 -18.629 1.00 62.00 94 ASN A O 1
ATOM 740 N N . GLY A 1 95 ? 22.187 14.953 -19.487 1.00 59.94 95 GLY A N 1
ATOM 741 C CA . GLY A 1 95 ? 21.213 14.242 -18.644 1.00 59.94 95 GLY A CA 1
ATOM 742 C C . GLY A 1 95 ? 19.740 14.554 -18.956 1.00 59.94 95 GLY A C 1
ATOM 743 O O . GLY A 1 95 ? 18.836 14.036 -18.302 1.00 59.94 95 GLY A O 1
ATOM 744 N N . LYS A 1 96 ? 19.468 15.384 -19.972 1.00 60.75 96 LYS A N 1
ATOM 745 C CA . LYS A 1 96 ? 18.109 15.724 -20.417 1.00 60.75 96 LYS A CA 1
ATOM 746 C C . LYS A 1 96 ? 17.674 14.789 -21.540 1.00 60.75 96 LYS A C 1
ATOM 748 O O . LYS A 1 96 ? 18.445 14.496 -22.454 1.00 60.75 96 LYS A O 1
ATOM 753 N N . ARG A 1 97 ? 16.421 14.329 -21.484 1.00 62.88 97 ARG A N 1
ATOM 754 C CA . ARG A 1 97 ? 15.820 13.502 -22.542 1.00 62.88 97 ARG A CA 1
ATOM 755 C C . ARG A 1 97 ? 15.891 14.255 -23.878 1.00 62.88 97 ARG A C 1
ATOM 757 O O . ARG A 1 97 ? 15.559 15.438 -23.926 1.00 62.88 97 ARG A O 1
ATOM 764 N N . LYS A 1 98 ? 16.309 13.584 -24.957 1.00 59.31 98 LYS A N 1
ATOM 765 C CA . LYS A 1 98 ? 16.541 14.176 -26.294 1.00 59.31 98 LYS A CA 1
ATOM 766 C C . LYS A 1 98 ? 15.252 14.482 -27.087 1.00 59.31 98 LYS A C 1
ATOM 768 O O . LYS A 1 98 ? 15.214 14.370 -28.304 1.00 59.31 98 LYS A O 1
ATOM 773 N N . GLY A 1 99 ? 14.191 14.865 -26.388 1.00 63.97 99 GLY A N 1
ATOM 774 C CA . GLY A 1 99 ? 12.917 15.319 -26.929 1.00 63.97 99 GLY A CA 1
ATOM 775 C C . GLY A 1 99 ? 12.345 16.257 -25.884 1.00 63.97 99 GLY A C 1
ATOM 776 O O . GLY A 1 99 ? 12.051 15.808 -24.780 1.00 63.97 99 GLY A O 1
ATOM 777 N N . GLY A 1 100 ? 12.340 17.559 -26.174 1.00 69.25 100 GLY A N 1
ATOM 778 C CA . GLY A 1 100 ? 11.969 18.600 -25.215 1.00 69.25 100 GLY A CA 1
ATOM 779 C C . GLY A 1 100 ? 10.585 18.396 -24.589 1.00 69.25 100 GLY A C 1
ATOM 780 O O . GLY A 1 100 ? 9.869 17.443 -24.884 1.00 69.25 100 GLY A O 1
ATOM 781 N N . VAL A 1 101 ? 10.188 19.318 -23.709 1.00 78.19 101 VAL A N 1
ATOM 782 C CA . VAL A 1 101 ? 8.845 19.297 -23.106 1.00 78.19 101 VAL A CA 1
ATOM 783 C C . VAL A 1 101 ? 7.798 19.193 -24.215 1.00 78.19 101 VAL A C 1
ATOM 785 O O . VAL A 1 101 ? 7.856 19.950 -25.186 1.00 78.19 101 VAL A O 1
ATOM 788 N N . PHE A 1 102 ? 6.868 18.244 -24.077 1.00 79.00 102 PHE A N 1
ATOM 789 C CA . PHE A 1 102 ? 5.785 18.046 -25.032 1.00 79.00 102 PHE A CA 1
ATOM 790 C C . PHE A 1 102 ? 5.062 19.373 -25.289 1.00 79.00 102 PHE A C 1
ATOM 792 O O . PHE A 1 102 ? 4.576 20.022 -24.363 1.00 79.00 102 PHE A O 1
ATOM 799 N N . ARG A 1 103 ? 4.991 19.765 -26.562 1.00 78.06 103 ARG A N 1
ATOM 800 C CA . ARG A 1 103 ? 4.216 20.913 -27.028 1.00 78.06 103 ARG A CA 1
ATOM 801 C C . ARG A 1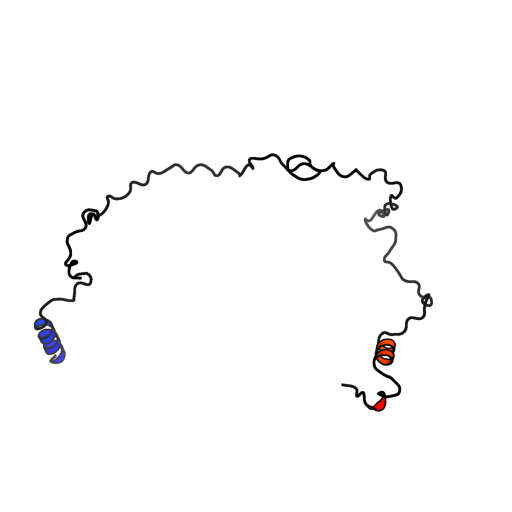 103 ? 3.109 20.384 -27.922 1.00 78.06 103 ARG A C 1
ATOM 803 O O . ARG A 1 103 ? 3.385 19.775 -28.951 1.00 78.06 103 ARG A O 1
ATOM 810 N N . SER A 1 104 ? 1.859 20.603 -27.526 1.00 81.75 104 SER A N 1
ATOM 811 C CA . SER A 1 104 ? 0.723 20.269 -28.383 1.00 81.75 104 SER A CA 1
ATOM 812 C C . SER A 1 104 ? 0.769 21.086 -29.675 1.00 81.75 104 SER A C 1
ATOM 814 O O . SER A 1 104 ? 1.180 22.248 -29.645 1.00 81.75 104 SER A O 1
ATOM 816 N N . SER A 1 105 ? 0.291 20.518 -30.784 1.00 79.50 105 SER A N 1
ATOM 817 C CA . SER A 1 105 ? 0.118 21.269 -32.028 1.00 79.50 105 SER A CA 1
ATOM 818 C C . SER A 1 105 ? -0.824 22.461 -31.812 1.00 79.50 105 SER A C 1
ATOM 820 O O . SER A 1 105 ? -1.849 22.348 -31.135 1.00 79.50 105 SER A O 1
ATOM 822 N N . VAL A 1 106 ? -0.458 23.611 -32.386 1.00 80.69 106 VAL A N 1
ATOM 823 C CA . VAL A 1 106 ? -1.258 24.854 -32.362 1.00 80.69 106 VAL A CA 1
ATOM 824 C C . VAL A 1 106 ? -2.442 24.824 -33.337 1.00 80.69 106 VAL A C 1
ATOM 826 O O . VAL A 1 106 ? -3.217 25.769 -33.399 1.00 80.69 106 VAL A O 1
ATOM 829 N N . GLY A 1 107 ? -2.582 23.741 -34.105 1.00 81.75 107 GLY A N 1
ATOM 830 C CA . GLY A 1 107 ? -3.669 23.557 -35.058 1.00 81.75 107 GLY A CA 1
ATOM 831 C C . GLY A 1 107 ? -5.012 23.220 -34.397 1.00 81.75 107 GLY A C 1
ATOM 832 O O . GLY A 1 107 ? -5.067 22.892 -33.204 1.00 81.75 107 GLY A O 1
ATOM 833 N N . PRO A 1 108 ? -6.108 23.266 -35.175 1.00 78.69 108 PRO A N 1
ATOM 834 C CA . PRO A 1 108 ? -7.426 22.865 -34.701 1.00 78.69 108 PRO A CA 1
ATOM 835 C C . PRO A 1 108 ? -7.381 21.435 -34.152 1.00 78.69 108 PRO A C 1
ATOM 837 O O . PRO A 1 108 ? -6.734 20.546 -34.709 1.00 78.69 108 PRO A O 1
ATOM 840 N N . LYS A 1 109 ? -8.049 21.210 -33.016 1.00 77.38 109 LYS A N 1
ATOM 841 C CA . LYS A 1 109 ? -8.125 19.876 -32.411 1.00 77.38 109 LYS A CA 1
ATOM 842 C C . LYS A 1 109 ? -8.834 18.927 -33.380 1.00 77.38 109 LYS A C 1
ATOM 844 O O . LYS A 1 109 ? -9.811 19.306 -34.013 1.00 77.38 109 LYS A O 1
ATOM 849 N N . SER A 1 110 ? -8.370 17.676 -33.439 1.00 80.38 110 SER A N 1
ATOM 850 C CA . SER A 1 110 ? -8.916 16.632 -34.325 1.00 80.38 110 SER A CA 1
ATOM 851 C C . SER A 1 110 ? -10.425 16.404 -34.158 1.00 80.38 110 SER A C 1
ATOM 853 O O . SER A 1 110 ? -11.071 15.907 -35.076 1.00 80.38 110 SER A O 1
ATOM 855 N N . LYS A 1 111 ? -10.994 16.769 -33.003 1.00 79.31 111 LYS A N 1
ATOM 856 C CA . LYS A 1 111 ? -12.430 16.715 -32.736 1.00 79.31 111 LYS A CA 1
ATOM 857 C C . LYS A 1 111 ? -12.882 18.029 -32.090 1.00 79.31 111 LYS A C 1
ATOM 859 O O . LYS A 1 111 ? -12.149 18.555 -31.246 1.00 79.31 111 LYS A O 1
ATOM 864 N N . PRO A 1 112 ? -14.072 18.551 -32.434 1.00 76.12 112 PRO A N 1
ATOM 865 C CA . PRO A 1 112 ? -14.647 19.687 -31.730 1.00 76.12 112 PRO A CA 1
ATOM 866 C C . PRO A 1 112 ? -15.033 19.255 -30.309 1.00 76.12 112 PRO A C 1
ATOM 868 O O . PRO A 1 112 ? -15.973 18.488 -30.112 1.00 76.12 112 PRO A O 1
ATOM 871 N N . THR A 1 113 ? -14.306 19.738 -29.303 1.00 79.44 113 THR A N 1
ATOM 872 C CA . THR A 1 113 ? -14.650 19.508 -27.895 1.00 79.44 113 THR A CA 1
ATOM 873 C C . THR A 1 113 ? -15.532 20.650 -27.408 1.00 79.44 113 THR A C 1
ATOM 875 O O . THR A 1 113 ? -15.101 21.800 -27.353 1.00 79.44 113 THR A O 1
ATOM 878 N N . SER A 1 114 ? -16.779 20.354 -27.042 1.00 84.75 114 SER A N 1
ATOM 879 C CA . SER A 1 114 ? -17.643 21.326 -26.367 1.00 84.75 114 SER A CA 1
ATOM 880 C C . SER A 1 114 ? -17.069 21.681 -24.993 1.00 84.75 114 SER A C 1
ATOM 882 O O . SER A 1 114 ? -16.680 20.779 -24.254 1.00 84.75 114 SER A O 1
ATOM 884 N N . SER A 1 115 ? -17.087 22.963 -24.619 1.00 88.88 115 SER A N 1
ATOM 885 C CA . SER A 1 115 ? -16.750 23.394 -23.254 1.00 88.88 115 SER A CA 1
ATOM 886 C C . SER A 1 115 ? -17.576 22.636 -22.207 1.00 88.88 115 SER A C 1
ATOM 888 O O . SER A 1 115 ? -18.767 22.383 -22.413 1.00 88.88 115 SER A O 1
ATOM 890 N N . THR A 1 116 ? -16.967 22.333 -21.058 1.00 90.25 116 THR A N 1
ATOM 891 C CA . THR A 1 116 ? -17.636 21.729 -19.895 1.00 90.25 116 THR A CA 1
ATOM 892 C C . THR A 1 116 ? -18.882 22.514 -19.483 1.00 90.25 116 THR A C 1
ATOM 894 O O . THR A 1 116 ? -19.895 21.925 -19.113 1.00 90.25 116 THR A O 1
ATOM 897 N N . LEU A 1 117 ? -18.849 23.845 -19.616 1.00 91.00 117 LEU A N 1
ATOM 898 C CA . LEU A 1 117 ? -19.994 24.712 -19.339 1.00 91.00 117 LEU A CA 1
ATOM 899 C C . LEU A 1 117 ? -21.164 24.408 -20.282 1.00 91.00 117 LEU A C 1
ATOM 901 O O . LEU A 1 117 ? -22.279 24.185 -19.820 1.00 91.00 117 LEU A O 1
ATOM 905 N N . LYS A 1 118 ? -20.899 24.298 -21.590 1.00 91.25 118 LYS A N 1
ATOM 906 C CA . LYS A 1 118 ? -21.917 23.937 -22.587 1.00 91.25 118 LYS A CA 1
ATOM 907 C C . LYS A 1 118 ? -22.526 22.569 -22.274 1.00 91.25 118 LYS A C 1
ATOM 909 O O . LYS A 1 118 ? -23.742 22.430 -22.292 1.00 91.25 118 LYS A O 1
ATOM 914 N N . GLN A 1 119 ? -21.698 21.587 -21.919 1.00 90.94 119 GLN A N 1
ATOM 915 C CA . GLN A 1 119 ? -22.175 20.253 -21.539 1.00 90.94 119 GLN A CA 1
ATOM 916 C C . GLN A 1 119 ? -23.053 20.277 -20.285 1.00 90.94 119 GLN A C 1
ATOM 918 O O . GLN A 1 119 ? -24.042 19.554 -20.209 1.00 90.94 119 GLN A O 1
ATOM 923 N N . ASN A 1 120 ? -22.701 21.086 -19.286 1.00 90.56 120 ASN A N 1
ATOM 924 C CA . ASN A 1 120 ? -23.486 21.203 -18.059 1.00 90.56 120 ASN A CA 1
ATOM 925 C C . ASN A 1 120 ? -24.833 21.881 -18.306 1.00 90.56 120 ASN A C 1
ATOM 927 O O . ASN A 1 120 ? -25.837 21.410 -17.778 1.00 90.56 120 ASN A O 1
ATOM 931 N N . ILE A 1 121 ? -24.867 22.916 -19.148 1.00 88.69 121 ILE A N 1
ATOM 932 C CA . ILE A 1 121 ? -26.113 23.569 -19.560 1.00 88.69 121 ILE A CA 1
ATOM 933 C C . ILE A 1 121 ? -27.003 22.572 -20.296 1.00 88.69 121 ILE A C 1
ATOM 935 O O . ILE A 1 121 ? -28.135 22.376 -19.882 1.00 88.69 121 ILE A O 1
ATOM 939 N N . THR A 1 122 ? -26.495 21.875 -21.317 1.00 88.56 122 THR A N 1
ATOM 940 C CA . THR A 1 122 ? -27.297 20.892 -22.069 1.00 88.56 122 THR A CA 1
ATOM 941 C C . THR A 1 122 ? -27.805 19.745 -21.193 1.00 88.56 122 THR A C 1
ATOM 943 O O . THR A 1 122 ? -28.885 19.224 -21.437 1.00 88.56 122 THR A O 1
ATOM 946 N N . ARG A 1 123 ? -27.047 19.341 -20.165 1.00 89.62 123 ARG A N 1
ATOM 947 C CA . ARG A 1 123 ? -27.475 18.284 -19.235 1.00 89.62 123 ARG A CA 1
ATOM 948 C C . ARG A 1 123 ? -28.536 18.744 -18.238 1.00 89.62 123 ARG A C 1
ATOM 950 O O . ARG A 1 123 ? -29.376 17.938 -17.856 1.00 89.62 123 ARG A O 1
ATOM 957 N N . LYS A 1 124 ? -28.469 19.994 -17.774 1.00 89.25 124 LYS A N 1
ATOM 958 C CA . LYS A 1 124 ? -29.367 20.517 -16.732 1.00 89.25 124 LYS A CA 1
ATOM 959 C C . LYS A 1 124 ? -30.594 21.233 -17.293 1.00 89.25 124 LYS A C 1
ATOM 961 O O . LYS A 1 124 ? -31.633 21.219 -16.645 1.00 89.25 124 LYS A O 1
ATOM 966 N N . MET A 1 125 ? -30.477 21.848 -18.465 1.00 89.00 125 MET A N 1
ATOM 967 C CA . MET A 1 125 ? -31.507 22.687 -19.074 1.00 89.00 125 MET A CA 1
ATOM 968 C C . MET A 1 125 ? -32.186 21.951 -20.231 1.00 89.00 125 MET A C 1
ATOM 970 O O . MET A 1 125 ? -31.528 21.383 -21.099 1.00 89.00 125 MET A O 1
ATOM 974 N N . ASN A 1 126 ? -33.509 22.005 -20.264 1.00 88.00 126 ASN A N 1
ATOM 975 C CA . ASN A 1 126 ? -34.388 21.500 -21.304 1.00 88.00 126 ASN A CA 1
ATOM 976 C C . ASN A 1 126 ? -35.548 22.494 -21.528 1.00 88.00 126 ASN A C 1
ATOM 978 O O . ASN A 1 126 ? -35.719 23.465 -20.790 1.00 88.00 126 ASN A O 1
ATOM 982 N N . VAL A 1 127 ? -36.367 22.259 -22.556 1.00 88.44 127 VAL A N 1
ATOM 983 C CA . VAL A 1 127 ? -37.467 23.170 -22.934 1.00 88.44 127 VAL A CA 1
ATOM 984 C C . VAL A 1 127 ? -38.543 23.337 -21.856 1.00 88.44 127 VAL A C 1
ATOM 986 O O . VAL A 1 127 ? -39.273 24.318 -21.881 1.00 88.44 127 VAL A O 1
ATOM 989 N N . SER A 1 128 ? -38.636 22.414 -20.897 1.00 87.94 128 SER A N 1
ATOM 990 C CA . SER A 1 128 ? -39.613 22.484 -19.804 1.00 87.94 128 SER A CA 1
ATOM 991 C C . SER A 1 128 ? -39.109 23.218 -18.561 1.00 87.94 128 SER A C 1
ATOM 993 O O . SER A 1 128 ? -39.922 23.669 -17.763 1.00 87.94 128 SER A O 1
ATOM 995 N N . ASN A 1 129 ? -37.792 23.344 -18.371 1.00 88.44 129 ASN A N 1
ATOM 996 C CA . ASN A 1 129 ? -37.217 23.885 -17.136 1.00 88.44 129 ASN A CA 1
ATOM 997 C C . ASN A 1 129 ? -36.369 25.151 -17.341 1.00 88.44 129 ASN A C 1
ATOM 999 O O . ASN A 1 129 ? -35.868 25.714 -16.371 1.00 88.44 129 ASN A O 1
ATOM 1003 N N . PHE A 1 130 ? -36.218 25.638 -18.576 1.00 85.69 130 PHE A N 1
ATOM 1004 C CA . PHE A 1 130 ? -35.313 26.757 -18.849 1.00 85.69 130 PHE A CA 1
ATOM 1005 C C . PHE A 1 130 ? -35.698 28.080 -18.163 1.00 85.69 130 PHE A C 1
ATOM 1007 O O . PHE A 1 130 ? -34.831 28.929 -17.986 1.00 85.69 130 PHE A O 1
ATOM 1014 N N . GLN A 1 131 ? -36.967 28.256 -17.781 1.00 84.19 131 GLN A N 1
ATOM 1015 C CA . GLN A 1 131 ? -37.454 29.456 -17.084 1.00 84.19 131 GLN A CA 1
ATOM 1016 C C . GLN A 1 131 ? -37.410 29.338 -15.556 1.00 84.19 131 GLN A C 1
ATOM 1018 O O . GLN A 1 131 ? -37.472 30.351 -14.868 1.00 84.19 131 GLN A O 1
ATOM 1023 N N . THR A 1 132 ? -37.331 28.121 -15.014 1.00 85.44 132 THR A N 1
ATOM 1024 C CA . THR A 1 132 ? -37.430 27.884 -13.565 1.00 85.44 132 THR A CA 1
ATOM 1025 C C . THR A 1 132 ? -36.070 27.752 -12.888 1.00 85.44 132 THR A C 1
ATOM 1027 O O . THR A 1 132 ? -35.973 27.912 -11.674 1.00 85.44 132 THR A O 1
ATOM 1030 N N . VAL A 1 133 ? -35.009 27.477 -13.651 1.00 79.06 133 VAL A N 1
ATOM 1031 C CA . VAL A 1 133 ? -33.645 27.382 -13.122 1.00 79.06 133 VAL A CA 1
ATOM 1032 C C . VAL A 1 133 ? -33.062 28.785 -12.949 1.00 79.06 133 VAL A C 1
ATOM 1034 O O . VAL A 1 133 ? -32.737 29.461 -13.922 1.00 79.06 133 VAL A O 1
ATOM 1037 N N . THR A 1 134 ? -32.906 29.216 -11.700 1.00 72.88 134 THR A N 1
ATOM 1038 C CA . THR A 1 134 ? -32.258 30.481 -11.336 1.00 72.88 134 THR A CA 1
ATOM 1039 C C . THR A 1 134 ? -30.762 30.288 -11.071 1.00 72.88 134 THR A C 1
ATOM 1041 O O . THR A 1 134 ? -30.312 29.233 -10.626 1.00 72.88 134 THR A O 1
ATOM 1044 N N . SER A 1 135 ? -29.970 31.318 -11.379 1.00 65.12 135 SER A N 1
ATOM 1045 C CA . SER A 1 135 ? -28.538 31.379 -11.068 1.00 65.12 135 SER A CA 1
ATOM 1046 C C . SER A 1 135 ? -28.352 31.595 -9.565 1.00 65.12 135 SER A C 1
ATOM 1048 O O . SER A 1 135 ? -28.473 32.728 -9.105 1.00 65.12 135 SER A O 1
ATOM 1050 N N . THR A 1 136 ? -28.083 30.528 -8.814 1.00 58.00 136 THR A N 1
ATOM 1051 C CA . THR A 1 136 ? -27.604 30.600 -7.421 1.00 58.00 136 THR A CA 1
ATOM 1052 C C . THR A 1 136 ? -26.129 30.941 -7.349 1.00 58.00 136 THR A C 1
ATOM 1054 O O . THR A 1 136 ? -25.370 30.292 -8.109 1.00 58.00 136 THR A O 1
#

Radius of gyration: 46.79 Å; chains: 1; bounding box: 66×58×114 Å

Sequence (136 aa):
MLFQMEHHTAKSKQKGGAFKLHSHPTDFFDDNPYYFKSVLPPSQETKVPQSKPKPFKPSSPAKLAGGSKAGTFDVYPHHSEDPYNSPKMQLGGNGKRKGGVFRSSVGPKSKPTSSTLKQNITRKMNVSNFQTVTST

InterPro domains:
  IPR029358 Cilia-and flagella-associated protein 96 [PF15239] (9-121)
  IPR029358 Cilia-and flagella-associated protein 96 [PTHR31144] (6-128)

Foldseek 3Di:
DVVVVVVVVVVVPDDDDDPPPPPDPDPPDDDDPPDDPDDDDPDDPDCDPDDDDDPDDDPADDQDQCDDPPNPGDHDDDVPPPPPPDPDQDQPPVSHGPPDDDDDDPDDDPDDDDDPVVVVCVVPDDPVCPVPDDDD

pLDDT: mean 73.98, std 9.3, range [57.41, 91.25]

Organism: Geodia barretti (NCBI:txid519541)